Protein AF-A0A0B6ZV95-F1 (afdb_monomer_lite)

InterPro domains:
  IPR013087 Zinc finger C2H2-type [PF12874] (54-71)
  IPR013087 Zinc finger C2H2-type [PS00028] (16-37)
  IPR013087 Zinc finger C2H2-type [PS00028] (54-75)
  IPR013087 Zinc finger C2H2-type [PS50157] (14-42)
  IPR013087 Zinc finger C2H2-type [PS50157] (52-80)
  IPR013087 Zinc finger C2H2-type [SM00355] (14-37)
  IPR013087 Zinc finger C2H2-type [SM00355] (52-75)

Sequence (126 aa):
MFNRLRKKKEDKGFLCPSCMQNFASAEEVQEHYDEYHKDQDGHVTEDQGEGFLCPVCKKSLASPEVLQSHYDAEHNEDAPVTEPTHAWNGEITGGEIKELRKKLELLQSQLRGSEESRTLLSSEVS

Radius of gyration: 30.17 Å; chains: 1; bounding box: 44×58×82 Å

Organism: NCBI:txid1028688

Structure (mmCIF, N/CA/C/O backbone):
data_AF-A0A0B6ZV95-F1
#
_entry.id   AF-A0A0B6ZV95-F1
#
loop_
_atom_site.group_PDB
_atom_site.id
_atom_site.type_symbol
_atom_site.label_atom_id
_atom_site.label_alt_id
_atom_site.label_comp_id
_atom_site.label_asym_id
_atom_site.label_entity_id
_atom_site.label_seq_id
_atom_site.pdbx_PDB_ins_code
_atom_site.Cartn_x
_atom_site.Cartn_y
_atom_site.Cartn_z
_atom_site.occupancy
_atom_site.B_iso_or_equiv
_atom_site.auth_seq_id
_atom_site.auth_comp_id
_atom_site.auth_asym_id
_atom_site.auth_atom_id
_atom_site.pdbx_PDB_model_num
ATOM 1 N N . MET A 1 1 ? -21.345 -43.887 40.872 1.00 37.53 1 MET A N 1
ATOM 2 C CA . MET A 1 1 ? -20.664 -42.604 40.587 1.00 37.53 1 MET A CA 1
ATOM 3 C C . MET A 1 1 ? -21.380 -41.939 39.425 1.00 37.53 1 MET A C 1
ATOM 5 O O . MET A 1 1 ? -21.332 -42.463 38.322 1.00 37.53 1 MET A O 1
ATOM 9 N N . PHE A 1 2 ? -22.113 -40.852 39.670 1.00 42.34 2 PHE A N 1
ATOM 10 C CA . PHE A 1 2 ? -22.772 -40.103 38.601 1.00 42.34 2 PHE A CA 1
ATOM 11 C C . PHE A 1 2 ? -21.745 -39.174 37.953 1.00 42.34 2 PHE A C 1
ATOM 13 O O . PHE A 1 2 ? -21.329 -38.188 38.561 1.00 42.34 2 PHE A O 1
ATOM 20 N N . ASN A 1 3 ? -21.327 -39.506 36.730 1.00 44.50 3 ASN A N 1
ATOM 21 C CA . ASN A 1 3 ? -20.573 -38.605 35.867 1.00 44.50 3 ASN A CA 1
ATOM 22 C C . ASN A 1 3 ? -21.452 -37.390 35.567 1.00 44.50 3 ASN A C 1
ATOM 24 O O . ASN A 1 3 ? -22.327 -37.425 34.702 1.00 44.50 3 ASN A O 1
ATOM 28 N N . ARG A 1 4 ? -21.238 -36.313 36.323 1.00 54.94 4 ARG A N 1
ATOM 29 C CA . ARG A 1 4 ? -21.830 -35.008 36.057 1.00 54.94 4 ARG A CA 1
ATOM 30 C C . ARG A 1 4 ? -21.143 -34.472 34.801 1.00 54.94 4 ARG A C 1
ATOM 32 O O . ARG A 1 4 ? -20.103 -33.825 34.884 1.00 54.94 4 ARG A O 1
ATOM 39 N N . LEU A 1 5 ? -21.706 -34.817 33.640 1.00 56.88 5 LEU A N 1
ATOM 40 C CA . LEU A 1 5 ? -21.400 -34.207 32.350 1.00 56.88 5 LEU A CA 1
ATOM 41 C C . LEU A 1 5 ? -21.392 -32.693 32.553 1.00 56.88 5 LEU A C 1
ATOM 43 O O . LEU A 1 5 ? -22.429 -32.072 32.801 1.00 56.88 5 LEU A O 1
ATOM 47 N N . ARG A 1 6 ? -20.186 -32.124 32.525 1.00 57.38 6 ARG A N 1
ATOM 48 C CA . ARG A 1 6 ? -19.930 -30.691 32.587 1.00 57.38 6 ARG A CA 1
ATOM 49 C C . ARG A 1 6 ? -20.499 -30.130 31.291 1.00 57.38 6 ARG A C 1
ATOM 51 O O . ARG A 1 6 ? -19.845 -30.149 30.254 1.00 57.38 6 ARG A O 1
ATOM 58 N N . LYS A 1 7 ? -21.776 -29.756 31.341 1.00 46.38 7 LYS A N 1
ATOM 59 C CA . LYS A 1 7 ? -22.505 -29.119 30.252 1.00 46.38 7 LYS A CA 1
ATOM 60 C C . LYS A 1 7 ? -21.785 -27.794 30.006 1.00 46.38 7 LYS A C 1
ATOM 62 O O . LYS A 1 7 ? -22.014 -26.833 30.734 1.00 46.38 7 LYS A O 1
ATOM 67 N N . LYS A 1 8 ? -20.826 -27.783 29.073 1.00 45.66 8 LYS A N 1
ATOM 68 C CA . LYS A 1 8 ? -20.290 -26.546 28.510 1.00 45.66 8 LYS A CA 1
ATOM 69 C C . LYS A 1 8 ? -21.501 -25.882 27.874 1.00 45.66 8 LYS A C 1
ATOM 71 O O . LYS A 1 8 ? -21.970 -26.334 26.835 1.00 45.66 8 LYS A O 1
ATOM 76 N N . LYS A 1 9 ? -22.092 -24.913 28.574 1.00 45.91 9 LYS A N 1
ATOM 77 C CA . LYS A 1 9 ? -22.938 -23.945 27.901 1.00 45.91 9 LYS A CA 1
ATOM 78 C C . LYS A 1 9 ? -22.007 -23.294 26.896 1.00 45.91 9 LYS A C 1
ATOM 80 O O . LYS A 1 9 ? -21.035 -22.652 27.284 1.00 45.91 9 LYS A O 1
ATOM 85 N N . GLU A 1 10 ? -22.257 -23.549 25.625 1.00 52.50 10 GLU A N 1
ATOM 86 C CA . GLU A 1 10 ? -21.796 -22.683 24.553 1.00 52.50 10 GLU A CA 1
ATOM 87 C C . GLU A 1 10 ? -22.614 -21.393 24.674 1.00 52.50 10 GLU A C 1
ATOM 89 O O . GLU A 1 10 ? -23.470 -21.085 23.851 1.00 52.50 10 GLU A O 1
ATOM 94 N N . ASP A 1 11 ? -22.413 -20.682 25.787 1.00 52.34 11 ASP A N 1
ATOM 95 C CA . ASP A 1 11 ? -22.700 -19.266 25.841 1.00 52.34 11 ASP A CA 1
ATOM 96 C C . ASP A 1 11 ? -21.744 -18.686 24.812 1.00 52.34 11 ASP A C 1
ATOM 98 O O . ASP A 1 11 ? -20.521 -18.776 24.952 1.00 52.34 11 ASP A O 1
ATOM 102 N N . LYS A 1 12 ? -22.312 -18.194 23.713 1.00 57.12 12 LYS A N 1
ATOM 103 C CA . LYS A 1 12 ? -21.623 -17.309 22.784 1.00 57.12 12 LYS A CA 1
ATOM 104 C C . LYS A 1 12 ? -21.311 -16.048 23.585 1.00 57.12 12 LYS A C 1
ATOM 106 O O . LYS A 1 12 ? -22.049 -15.075 23.513 1.00 57.12 12 LYS A O 1
ATOM 111 N N . GLY A 1 13 ? -20.307 -16.143 24.454 1.00 65.81 13 GLY A N 1
ATOM 112 C CA . GLY A 1 13 ? -19.851 -15.050 25.284 1.00 65.81 13 GLY A CA 1
ATOM 113 C C . GLY A 1 13 ? -19.436 -13.937 24.349 1.00 65.81 13 GLY A C 1
ATOM 114 O O . GLY A 1 13 ? -18.756 -14.178 23.348 1.00 65.81 13 GLY A O 1
ATOM 115 N N . PHE A 1 14 ? -19.894 -12.735 24.646 1.00 80.31 14 PHE A N 1
ATOM 116 C CA . PHE A 1 14 ? -19.418 -11.572 23.934 1.00 80.31 14 PHE A CA 1
ATOM 117 C C . PHE A 1 14 ? -18.010 -11.314 24.468 1.00 80.31 14 PHE A C 1
ATOM 119 O O . PHE A 1 14 ? -17.804 -11.175 25.675 1.00 80.31 14 PHE A O 1
ATOM 126 N N . LEU A 1 15 ? -17.027 -11.395 23.575 1.00 84.69 15 LEU A N 1
ATOM 127 C CA . LEU A 1 15 ? -15.623 -11.211 23.911 1.00 84.69 15 LEU A CA 1
ATOM 128 C C . LEU A 1 15 ? -15.211 -9.796 23.536 1.00 84.69 15 LEU A C 1
ATOM 130 O O . LEU A 1 15 ? -15.506 -9.338 22.431 1.00 84.69 15 LEU A O 1
ATOM 134 N N . CYS A 1 16 ? -14.485 -9.133 24.430 1.00 84.69 16 CYS A N 1
ATOM 135 C CA . CYS A 1 16 ? -13.818 -7.887 24.084 1.00 84.69 16 CYS A CA 1
ATOM 136 C C . CYS A 1 16 ? -12.675 -8.164 23.086 1.00 84.69 16 CYS A C 1
ATOM 138 O O . CYS A 1 16 ? -11.815 -8.997 23.379 1.00 84.69 16 CYS A O 1
ATOM 140 N N . PRO A 1 17 ? -12.606 -7.479 21.931 1.00 83.56 17 PRO A N 1
ATOM 141 C CA . PRO A 1 17 ? -11.553 -7.708 20.941 1.00 83.56 17 PRO A CA 1
ATOM 142 C C . PRO A 1 17 ? -10.160 -7.258 21.411 1.00 83.56 17 PRO A C 1
ATOM 144 O O . PRO A 1 17 ? -9.161 -7.751 20.893 1.00 83.56 17 PRO A O 1
ATOM 147 N N . SER A 1 18 ? -10.079 -6.365 22.399 1.00 82.75 18 SER A N 1
ATOM 148 C CA . SER A 1 18 ? -8.805 -5.823 22.887 1.00 82.75 18 SER A CA 1
ATOM 149 C C . SER A 1 18 ? -8.166 -6.683 23.979 1.00 82.75 18 SER A C 1
ATOM 151 O O . SER A 1 18 ? -6.948 -6.832 24.013 1.00 82.75 18 SER A O 1
ATOM 153 N N . CYS A 1 19 ? -8.968 -7.277 24.868 1.00 89.19 19 CYS A N 1
ATOM 154 C CA . CYS A 1 19 ? -8.466 -8.024 26.030 1.00 89.19 19 CYS A CA 1
ATOM 155 C C . CYS A 1 19 ? -8.998 -9.463 26.137 1.00 89.19 19 CYS A C 1
ATOM 157 O O . CYS A 1 19 ? -8.604 -10.199 27.042 1.00 89.19 19 CYS A O 1
ATOM 159 N N . MET A 1 20 ? -9.885 -9.881 25.225 1.00 84.31 20 MET A N 1
ATOM 160 C CA . MET A 1 20 ? -10.516 -11.210 25.177 1.00 84.31 20 MET A CA 1
ATOM 161 C C . MET A 1 20 ? -11.266 -11.603 26.458 1.00 84.31 20 MET A C 1
ATOM 163 O O . MET A 1 20 ? -11.538 -12.782 26.698 1.00 84.31 20 MET A O 1
ATOM 167 N N . GLN A 1 21 ? -11.635 -10.622 27.285 1.00 82.75 21 GLN A N 1
ATOM 168 C CA . GLN A 1 21 ? -12.465 -10.848 28.458 1.00 82.75 21 GLN A CA 1
ATOM 169 C C . GLN A 1 21 ? -13.888 -11.231 28.028 1.00 82.75 21 GLN A C 1
ATOM 171 O O . GLN A 1 21 ? -14.396 -10.740 27.019 1.00 82.75 21 GLN A O 1
ATOM 176 N N . ASN A 1 22 ? -14.503 -12.150 28.778 1.00 84.81 22 ASN A N 1
ATOM 177 C CA . ASN A 1 22 ? -15.845 -12.654 28.498 1.00 84.81 22 ASN A CA 1
ATOM 178 C C . ASN A 1 22 ? -16.900 -11.871 29.274 1.00 84.81 22 ASN A C 1
ATOM 180 O O . ASN A 1 22 ? -16.723 -11.606 30.463 1.00 84.81 22 ASN A O 1
ATOM 184 N N . PHE A 1 23 ? -17.995 -11.570 28.588 1.00 84.94 23 PHE A N 1
ATOM 185 C CA . PHE A 1 23 ? -19.135 -10.842 29.123 1.00 84.94 23 PHE A CA 1
ATOM 186 C C . PHE A 1 23 ? -20.435 -11.574 28.786 1.00 84.94 23 PHE A C 1
ATOM 188 O O . PHE A 1 23 ? -20.490 -12.390 27.854 1.00 84.94 23 PHE A O 1
ATOM 195 N N . ALA A 1 24 ? -21.480 -11.302 29.568 1.00 82.75 24 ALA A N 1
ATOM 196 C CA . ALA A 1 24 ? -22.769 -11.971 29.434 1.00 82.75 24 ALA A CA 1
ATOM 197 C C . ALA A 1 24 ? -23.618 -11.376 28.299 1.00 82.75 24 ALA A C 1
ATOM 199 O O . ALA A 1 24 ? -24.530 -12.041 27.804 1.00 82.75 24 ALA A O 1
ATOM 200 N N . SER A 1 25 ? -23.311 -10.151 27.859 1.00 85.25 25 SER A N 1
ATOM 201 C CA . SER A 1 25 ? -24.025 -9.459 26.784 1.00 85.25 25 SER A CA 1
ATOM 202 C C . SER A 1 25 ? -23.105 -8.578 25.927 1.00 85.25 25 SER A C 1
ATOM 204 O O . SER A 1 25 ? -21.992 -8.243 26.327 1.00 85.25 25 SER A O 1
ATOM 206 N N . ALA A 1 26 ? -23.575 -8.200 24.732 1.00 83.50 26 ALA A N 1
ATOM 207 C CA . ALA A 1 26 ? -22.872 -7.259 23.856 1.00 83.50 26 ALA A CA 1
ATOM 208 C C . ALA A 1 26 ? -22.788 -5.848 24.458 1.00 83.50 26 ALA A C 1
ATOM 210 O O . ALA A 1 26 ? -21.807 -5.153 24.229 1.00 83.50 26 ALA A O 1
ATOM 211 N N . GLU A 1 27 ? -23.808 -5.441 25.219 1.00 87.69 27 GLU A N 1
ATOM 212 C CA . GLU A 1 27 ? -23.880 -4.132 25.878 1.00 87.69 27 GLU A CA 1
ATOM 213 C C . GLU A 1 27 ? -22.781 -4.001 26.938 1.00 87.69 27 GLU A C 1
ATOM 215 O O . GLU A 1 27 ? -22.033 -3.031 26.926 1.00 87.69 27 GLU A O 1
ATOM 220 N N . GLU A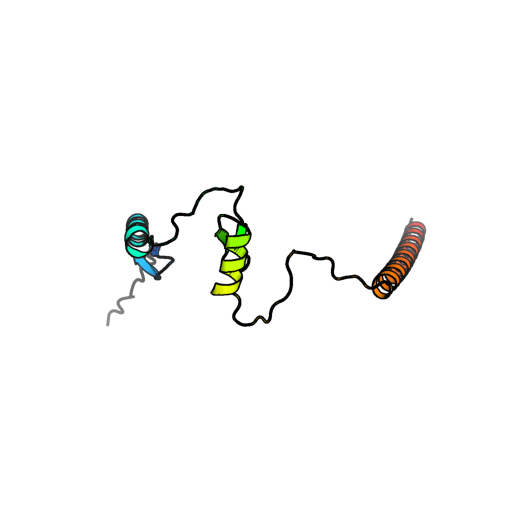 1 28 ? -22.571 -5.048 27.742 1.00 85.88 28 GLU A N 1
ATOM 221 C CA . GLU A 1 28 ? -21.469 -5.111 28.712 1.00 85.88 28 GLU A CA 1
ATOM 222 C C . GLU A 1 28 ? -20.085 -5.070 28.039 1.00 85.88 28 GLU A C 1
ATOM 224 O O . GLU A 1 28 ? -19.167 -4.441 28.563 1.00 85.88 28 GLU A O 1
ATOM 229 N N . VAL A 1 29 ? -19.915 -5.715 26.873 1.00 88.44 29 VAL A N 1
ATOM 230 C CA . VAL A 1 29 ? -18.663 -5.600 26.096 1.00 88.44 29 VAL A CA 1
ATOM 231 C C . VAL A 1 29 ? -18.458 -4.181 25.602 1.00 88.44 29 VAL A C 1
ATOM 233 O O . VAL A 1 29 ? -17.330 -3.697 25.634 1.00 88.44 29 VAL A O 1
ATOM 236 N N . GLN A 1 30 ? -19.521 -3.540 25.120 1.00 87.00 30 GLN A N 1
ATOM 237 C CA . GLN A 1 30 ? -19.460 -2.191 24.582 1.00 87.00 30 GLN A CA 1
ATOM 238 C C . GLN A 1 30 ? -19.088 -1.187 25.674 1.00 87.00 30 GLN A C 1
ATOM 240 O O . GLN A 1 30 ? -18.149 -0.426 25.474 1.00 87.00 30 GLN A O 1
ATOM 245 N N . GLU A 1 31 ? -19.744 -1.237 26.836 1.00 88.94 31 GLU A N 1
ATOM 246 C CA . GLU A 1 31 ? -19.405 -0.399 27.993 1.00 88.94 31 GLU A CA 1
ATOM 247 C C . GLU A 1 31 ? -17.962 -0.634 28.445 1.00 88.94 31 GLU A C 1
ATOM 249 O O . GLU A 1 31 ? -17.195 0.313 28.597 1.00 88.94 31 GLU A O 1
ATOM 254 N N . HIS A 1 32 ? -17.544 -1.897 28.571 1.00 90.00 32 HIS A N 1
ATOM 255 C CA . HIS A 1 32 ? -16.165 -2.225 28.915 1.00 90.00 32 HIS A CA 1
ATOM 256 C C . HIS A 1 32 ? -15.160 -1.692 27.882 1.00 90.00 32 HIS A C 1
ATOM 258 O O . HIS A 1 32 ? -14.122 -1.144 28.251 1.00 90.00 32 HIS A O 1
ATOM 264 N N . TYR A 1 33 ? -15.443 -1.850 26.589 1.00 85.38 33 TYR A N 1
ATOM 265 C CA . TYR A 1 33 ? -14.591 -1.327 25.526 1.00 85.38 33 TYR A CA 1
ATOM 266 C C . TYR A 1 33 ? -14.529 0.202 25.586 1.00 85.38 33 TYR A C 1
ATOM 268 O O . TYR A 1 33 ? -13.449 0.780 25.477 1.00 85.38 33 TYR A O 1
ATOM 276 N N . ASP A 1 34 ? -15.668 0.849 25.830 1.00 85.88 34 ASP A N 1
ATOM 277 C CA . ASP A 1 34 ? -15.782 2.297 25.932 1.00 85.88 34 ASP A CA 1
ATOM 278 C C . ASP A 1 34 ? -15.081 2.881 27.174 1.00 85.88 34 ASP A C 1
ATOM 280 O O . ASP A 1 34 ? -14.581 4.002 27.123 1.00 85.88 34 ASP A O 1
ATOM 284 N N . GLU A 1 35 ? -15.016 2.145 28.282 1.00 85.81 35 GLU A N 1
ATOM 285 C CA . GLU A 1 35 ? -14.364 2.601 29.516 1.00 85.81 35 GLU A CA 1
ATOM 286 C C . GLU A 1 35 ? -12.867 2.277 29.570 1.00 85.81 35 GLU A C 1
ATOM 288 O O . GLU A 1 35 ? -12.085 3.075 30.080 1.00 85.81 35 GLU A O 1
ATOM 293 N N . TYR A 1 36 ? -12.459 1.106 29.070 1.00 83.12 36 TYR A N 1
ATOM 294 C CA . TYR A 1 36 ? -11.100 0.579 29.264 1.00 83.12 36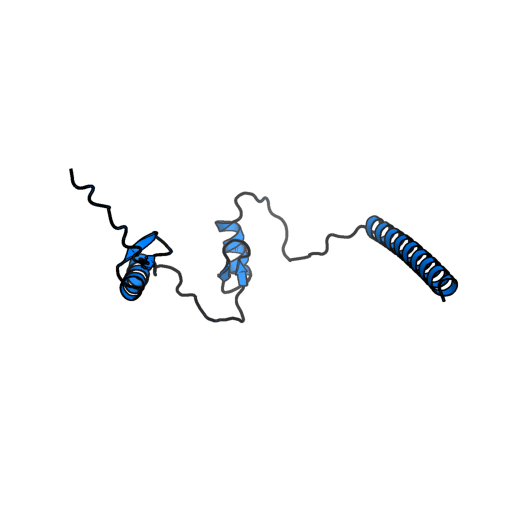 TYR A CA 1
ATOM 295 C C . TYR A 1 36 ? -10.241 0.576 27.996 1.00 83.12 36 TYR A C 1
ATOM 297 O O . TYR A 1 36 ? -9.021 0.420 28.085 1.00 83.12 36 TYR A O 1
ATOM 305 N N . HIS A 1 37 ? -10.852 0.706 26.816 1.00 82.94 37 HIS A N 1
ATOM 306 C CA . HIS A 1 37 ? -10.165 0.600 25.523 1.00 82.94 37 HIS A CA 1
ATOM 307 C C . HIS A 1 37 ? -10.444 1.772 24.570 1.00 82.94 37 HIS A C 1
ATOM 309 O O . HIS A 1 37 ? -9.861 1.822 23.490 1.00 82.94 37 HIS A O 1
ATOM 315 N N . LYS A 1 38 ? -11.288 2.733 24.963 1.00 71.19 38 LYS A N 1
ATOM 316 C CA . LYS A 1 38 ? -11.624 3.934 24.175 1.00 71.19 38 LYS A CA 1
ATOM 317 C C . LYS A 1 38 ? -10.567 5.028 24.228 1.00 71.19 38 LYS A C 1
ATOM 319 O O . LYS A 1 38 ? -10.648 6.006 23.482 1.00 71.19 38 LYS A O 1
ATOM 324 N N . ASP A 1 39 ? -9.569 4.875 25.086 1.00 59.84 39 ASP A N 1
ATOM 325 C CA . ASP A 1 39 ? -8.425 5.768 25.113 1.00 59.84 39 ASP A CA 1
ATOM 326 C C . ASP A 1 39 ? -7.536 5.490 23.893 1.00 59.84 39 ASP A C 1
ATOM 328 O O . ASP A 1 39 ? -6.652 4.639 23.945 1.00 59.84 39 ASP A O 1
ATOM 332 N N . GLN A 1 40 ? -7.789 6.263 22.822 1.00 54.88 40 GLN A N 1
ATOM 333 C CA . GLN A 1 40 ? -6.891 6.641 21.705 1.00 54.88 40 GLN A CA 1
ATOM 334 C C . GLN A 1 40 ? -7.355 6.341 20.267 1.00 54.88 40 GLN A C 1
ATOM 336 O O . GLN A 1 40 ? -6.565 6.520 19.347 1.00 54.88 40 GLN A O 1
ATOM 341 N N . ASP A 1 41 ? -8.633 6.050 20.016 1.00 46.88 41 ASP A N 1
ATOM 342 C CA . ASP A 1 41 ? -9.168 6.024 18.640 1.00 46.88 41 ASP A CA 1
ATOM 343 C C . ASP A 1 41 ? -10.426 6.888 18.493 1.00 46.88 41 ASP A C 1
ATOM 345 O O . ASP A 1 41 ? -11.468 6.494 17.973 1.00 46.88 41 ASP A O 1
ATOM 349 N N . GLY A 1 42 ? -10.297 8.152 18.899 1.00 44.72 42 GLY A N 1
ATOM 350 C CA . GLY A 1 42 ? -11.177 9.240 18.466 1.00 44.72 42 GLY A CA 1
ATOM 351 C C . GLY A 1 42 ? -10.987 9.607 16.988 1.00 44.72 42 GLY A C 1
ATOM 352 O O . GLY A 1 42 ? -10.916 10.788 16.666 1.00 44.72 42 GLY A O 1
ATOM 353 N N . HIS A 1 43 ? -10.852 8.621 16.097 1.00 44.59 43 HIS A N 1
ATOM 354 C CA . HIS A 1 43 ? -10.817 8.847 14.654 1.00 44.59 43 HIS A CA 1
ATOM 355 C C . HIS A 1 43 ? -11.319 7.638 13.849 1.00 44.59 43 HIS A C 1
ATOM 357 O O . HIS A 1 43 ? -10.810 7.343 12.773 1.00 44.59 43 HIS A O 1
ATOM 363 N N . VAL A 1 44 ? -12.414 7.002 14.279 1.00 45.38 44 VAL A N 1
ATOM 364 C CA . VAL A 1 44 ? -13.370 6.476 13.287 1.00 45.38 44 VAL A CA 1
ATOM 365 C C . VAL A 1 44 ? -14.184 7.666 12.782 1.00 45.38 44 VAL A C 1
ATOM 367 O O . VAL A 1 44 ? -15.383 7.787 13.008 1.00 45.38 44 VAL A O 1
ATOM 370 N N . THR A 1 45 ? -13.504 8.612 12.137 1.00 44.56 45 THR A N 1
ATOM 371 C CA . THR A 1 45 ? -14.195 9.402 11.136 1.00 44.56 45 THR A CA 1
ATOM 372 C C . THR A 1 45 ? -14.443 8.434 10.001 1.00 44.56 45 THR A C 1
ATOM 374 O O . THR A 1 45 ? -13.502 7.915 9.398 1.00 44.56 45 THR A O 1
ATOM 377 N N . GLU A 1 46 ? -15.709 8.227 9.682 1.00 46.22 46 GLU A N 1
ATOM 378 C CA . GLU A 1 46 ? -16.166 7.850 8.348 1.00 46.22 46 GLU A CA 1
ATOM 379 C C . GLU A 1 46 ? -15.775 8.937 7.319 1.00 46.22 46 GLU A C 1
ATOM 381 O O . GLU A 1 46 ? -16.577 9.346 6.490 1.00 46.22 46 GLU A O 1
ATOM 386 N N . ASP A 1 47 ? -14.535 9.431 7.368 1.00 46.91 47 ASP A N 1
ATOM 387 C CA . ASP A 1 47 ? -13.933 10.269 6.348 1.00 46.91 47 ASP A CA 1
ATOM 388 C C . ASP A 1 47 ? -13.267 9.330 5.347 1.00 46.91 47 ASP A C 1
ATOM 390 O O . ASP A 1 47 ? -12.057 9.106 5.310 1.00 46.91 47 ASP A O 1
ATOM 394 N N . GLN A 1 48 ? -14.123 8.688 4.560 1.00 45.75 48 GLN A N 1
ATOM 395 C CA . GLN A 1 48 ? -13.727 8.185 3.258 1.00 45.75 48 GLN A CA 1
ATOM 396 C C . GLN A 1 48 ? -13.439 9.409 2.380 1.00 45.75 48 GLN A C 1
ATOM 398 O O . GLN A 1 48 ? -14.302 9.827 1.612 1.00 45.75 48 GLN A O 1
ATOM 403 N N . GLY A 1 49 ? -12.272 10.033 2.533 1.00 48.34 49 GLY A N 1
ATOM 404 C CA . GLY A 1 49 ? -12.038 11.288 1.830 1.00 48.34 49 GLY A CA 1
ATOM 405 C C . GLY A 1 49 ? -10.605 11.775 1.783 1.00 48.34 49 GLY A C 1
ATOM 406 O O . GLY A 1 49 ? -10.002 11.761 0.713 1.00 48.34 49 GLY A O 1
ATOM 407 N N . GLU A 1 50 ? -10.077 12.284 2.894 1.00 56.19 50 GLU A N 1
ATOM 408 C CA . GLU A 1 50 ? -9.076 13.358 2.791 1.00 56.19 50 GLU A CA 1
ATOM 409 C C . GLU A 1 50 ? -7.919 13.231 3.802 1.00 56.19 50 GLU A C 1
ATOM 411 O O . GLU A 1 50 ? -7.275 14.217 4.154 1.00 56.19 50 GLU A O 1
ATOM 416 N N . GLY A 1 51 ? -7.620 12.014 4.271 1.00 63.47 51 GLY A N 1
ATOM 417 C CA . GLY A 1 51 ? -6.510 11.734 5.195 1.00 63.47 51 GLY A CA 1
ATOM 418 C C . GLY A 1 51 ? -5.305 11.036 4.550 1.00 63.47 51 GLY A C 1
ATOM 419 O O . GLY A 1 51 ? -5.447 10.185 3.671 1.00 63.47 51 GLY A O 1
ATOM 420 N N . PHE A 1 52 ? -4.097 11.337 5.036 1.00 80.31 52 PHE A N 1
ATOM 421 C CA . PHE A 1 52 ? -2.871 10.623 4.667 1.00 80.31 52 PHE A CA 1
ATOM 422 C C . PHE A 1 52 ? -2.715 9.389 5.564 1.00 80.31 52 PHE A C 1
ATOM 424 O O . PHE A 1 52 ? -2.415 9.502 6.751 1.00 80.31 52 PHE A O 1
ATOM 431 N N . LEU A 1 53 ? -2.951 8.199 5.006 1.00 85.06 53 LEU A N 1
ATOM 432 C CA . LEU A 1 53 ? -2.950 6.938 5.755 1.00 85.06 53 LEU A CA 1
ATOM 433 C C . LEU A 1 53 ? -1.555 6.315 5.843 1.00 85.06 53 LEU A C 1
ATOM 435 O O . LEU A 1 53 ? -0.873 6.138 4.832 1.00 85.06 53 LEU A O 1
ATOM 439 N N . CYS A 1 54 ? -1.171 5.875 7.042 1.00 84.31 54 CYS A N 1
ATOM 440 C CA . CYS A 1 54 ? 0.046 5.092 7.231 1.00 84.31 54 CYS A CA 1
ATOM 441 C C . CYS A 1 54 ? -0.081 3.690 6.613 1.00 84.31 54 CYS A C 1
ATOM 443 O O . CYS A 1 54 ? -1.012 2.958 6.952 1.00 84.31 54 CYS A O 1
ATOM 445 N N . PRO A 1 55 ? 0.843 3.244 5.739 1.00 82.44 55 PRO A N 1
ATOM 446 C CA . PRO A 1 55 ? 0.743 1.927 5.115 1.00 82.44 55 PRO A CA 1
ATOM 447 C C . PRO A 1 55 ? 0.954 0.773 6.105 1.00 82.44 55 PRO A C 1
ATOM 449 O O . PRO A 1 55 ? 0.399 -0.301 5.857 1.00 82.44 55 PRO A O 1
ATOM 452 N N . VAL A 1 56 ? 1.683 1.001 7.206 1.00 82.50 56 VAL A N 1
ATOM 453 C CA . VAL A 1 56 ? 2.055 -0.021 8.201 1.00 82.50 56 VAL A CA 1
ATOM 454 C C . VAL A 1 56 ? 0.970 -0.189 9.262 1.00 82.50 56 VAL A C 1
ATOM 456 O O . VAL A 1 56 ? 0.425 -1.278 9.408 1.00 82.50 56 VAL A O 1
ATOM 459 N N . CYS A 1 57 ? 0.589 0.890 9.952 1.00 84.75 57 CYS A N 1
ATOM 460 C CA . CYS A 1 57 ? -0.384 0.826 11.050 1.00 84.75 57 CYS A CA 1
ATOM 461 C C . CYS A 1 57 ? -1.790 1.328 10.689 1.00 84.75 57 CYS A C 1
ATOM 463 O O . CYS A 1 57 ? -2.674 1.308 11.537 1.00 84.75 57 CYS A O 1
ATOM 465 N N . LYS A 1 58 ? -2.009 1.798 9.452 1.00 80.19 58 LYS A N 1
ATOM 466 C CA . LYS A 1 58 ? -3.302 2.318 8.957 1.00 80.19 58 LYS A CA 1
ATOM 467 C C . LYS A 1 58 ? -3.859 3.527 9.717 1.00 80.19 58 LYS A C 1
ATOM 469 O O . LYS A 1 58 ? -5.016 3.884 9.520 1.00 80.19 58 LYS A O 1
ATOM 474 N N . LYS A 1 59 ? -3.030 4.211 10.512 1.00 80.62 59 LYS A N 1
ATOM 475 C CA . LYS A 1 59 ? -3.399 5.463 11.179 1.00 80.62 59 LYS A CA 1
ATOM 476 C C . LYS A 1 59 ? -3.639 6.576 10.154 1.00 80.62 59 LYS A C 1
ATOM 478 O O . LYS A 1 59 ? -2.815 6.769 9.259 1.00 80.62 59 LYS A O 1
ATOM 483 N N . SER A 1 60 ? -4.752 7.296 10.299 1.00 81.12 60 SER A N 1
ATOM 484 C CA . SER A 1 60 ? -5.059 8.497 9.513 1.00 81.12 60 SER A CA 1
ATOM 485 C C . SER A 1 60 ? -4.346 9.706 10.098 1.00 81.12 60 SER A C 1
ATOM 487 O O . SER A 1 60 ? -4.404 9.940 11.307 1.00 81.12 60 SER A O 1
ATOM 489 N N . LEU A 1 61 ? -3.642 10.449 9.247 1.00 84.44 61 LEU A N 1
ATOM 490 C CA . LEU A 1 61 ? -2.881 11.630 9.627 1.00 84.44 61 LEU A CA 1
ATOM 491 C C . LEU A 1 61 ? -3.300 12.832 8.782 1.00 84.44 61 LEU A C 1
ATOM 493 O O . LEU A 1 61 ? -3.700 12.706 7.625 1.00 84.44 61 LEU A O 1
ATOM 497 N N . ALA A 1 62 ? -3.209 14.012 9.396 1.00 81.19 62 ALA A N 1
ATOM 498 C CA . ALA A 1 62 ? -3.789 15.247 8.872 1.00 81.19 62 ALA A CA 1
ATOM 499 C C . ALA A 1 62 ? -3.031 15.850 7.675 1.00 81.19 62 ALA A C 1
ATOM 501 O O . ALA A 1 62 ? -3.571 16.707 6.982 1.00 81.19 62 ALA A O 1
ATOM 502 N N . SER A 1 63 ? -1.777 15.452 7.437 1.00 82.56 63 SER A N 1
ATOM 503 C CA . SER A 1 63 ? -0.975 15.940 6.308 1.00 82.56 63 SER A CA 1
ATOM 504 C C . SER A 1 63 ? 0.138 14.945 5.941 1.00 82.56 63 SER A C 1
ATOM 506 O O . SER A 1 63 ? 0.474 14.072 6.756 1.00 82.56 63 SER A O 1
ATOM 508 N N . PRO A 1 64 ? 0.739 15.066 4.742 1.00 80.75 64 PRO A N 1
ATOM 509 C CA . PRO A 1 64 ? 1.817 14.181 4.319 1.00 80.75 64 PRO A CA 1
ATOM 510 C C . PRO A 1 64 ? 3.083 14.361 5.170 1.00 80.75 64 PRO A C 1
ATOM 512 O O . PRO A 1 64 ? 3.779 13.383 5.424 1.00 80.75 64 PRO A O 1
ATOM 515 N N . GLU A 1 65 ? 3.374 15.568 5.667 1.00 85.06 65 GLU A N 1
ATOM 516 C CA . GLU A 1 65 ? 4.519 15.823 6.553 1.00 85.06 65 GLU A CA 1
ATOM 517 C C . GLU A 1 65 ? 4.359 15.118 7.910 1.00 85.06 65 GLU A C 1
ATOM 519 O O . GLU A 1 65 ? 5.311 14.555 8.460 1.00 85.06 65 GLU A O 1
ATOM 524 N N . VAL A 1 66 ? 3.132 15.101 8.441 1.00 83.81 66 VAL A N 1
ATOM 525 C CA . VAL A 1 66 ? 2.814 14.382 9.683 1.00 83.81 66 VAL A CA 1
ATOM 526 C C . VAL A 1 66 ? 2.886 12.872 9.453 1.00 83.81 66 VAL A C 1
ATOM 528 O O . VAL A 1 66 ? 3.398 12.147 10.302 1.00 83.81 66 VAL A O 1
ATOM 531 N N . LEU A 1 67 ? 2.447 12.397 8.285 1.00 87.81 67 LEU A N 1
ATOM 532 C CA . LEU A 1 67 ? 2.598 10.998 7.892 1.00 87.81 67 LEU A CA 1
ATOM 533 C C . LEU A 1 67 ? 4.058 10.564 7.802 1.00 87.81 67 LEU A C 1
ATOM 535 O O . LEU A 1 67 ? 4.410 9.515 8.340 1.00 87.81 67 LEU A O 1
ATOM 539 N N . GLN A 1 68 ? 4.898 11.371 7.164 1.00 86.00 68 GLN A N 1
ATOM 540 C CA . GLN A 1 68 ? 6.315 11.066 7.026 1.00 86.00 68 GLN A CA 1
ATOM 541 C C . GLN A 1 68 ? 7.000 10.997 8.395 1.00 86.00 68 GLN A C 1
ATOM 543 O O . GLN A 1 68 ? 7.663 10.012 8.700 1.00 86.00 68 GLN A O 1
ATOM 548 N N . SER A 1 69 ? 6.769 11.990 9.260 1.00 85.94 69 SER A N 1
ATOM 549 C CA . SER A 1 69 ? 7.357 11.990 10.607 1.00 85.94 69 SER A CA 1
ATOM 550 C C . SER A 1 69 ? 6.859 10.830 11.476 1.00 85.94 69 SER A C 1
ATOM 552 O O . SER A 1 69 ? 7.649 10.231 12.199 1.00 85.94 69 SER A O 1
ATOM 554 N N . HIS A 1 70 ? 5.580 10.459 11.371 1.00 88.00 70 HIS A N 1
ATOM 555 C CA . HIS A 1 70 ? 5.049 9.257 12.011 1.00 88.00 70 HIS A CA 1
ATOM 556 C C . HIS A 1 70 ? 5.725 7.980 11.498 1.00 88.00 70 HIS A C 1
ATOM 558 O O . HIS A 1 70 ? 6.065 7.111 12.295 1.00 88.00 70 HIS A O 1
ATOM 564 N N . TYR A 1 71 ? 5.917 7.857 10.183 1.00 85.94 71 TYR A N 1
ATOM 565 C CA . TYR A 1 71 ? 6.571 6.698 9.584 1.00 85.94 71 TYR A CA 1
ATOM 566 C C . TYR A 1 71 ? 8.018 6.557 10.061 1.00 85.94 71 TYR A C 1
ATOM 568 O O . TYR A 1 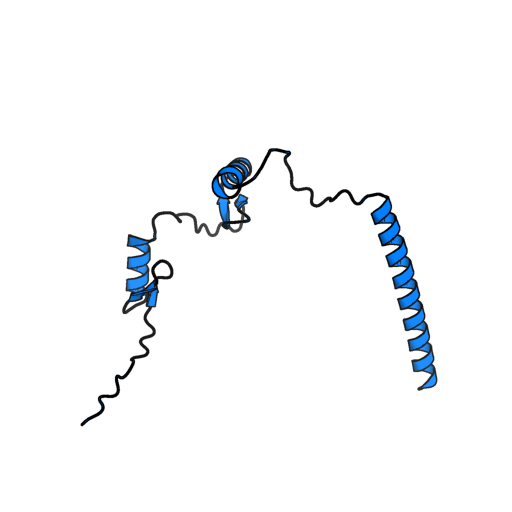71 ? 8.425 5.473 10.469 1.00 85.94 71 TYR A O 1
ATOM 576 N N . ASP A 1 72 ? 8.756 7.665 10.082 1.00 85.44 72 ASP A N 1
ATOM 577 C CA . ASP A 1 72 ? 10.154 7.691 10.507 1.00 85.44 72 ASP A CA 1
ATOM 578 C C . ASP A 1 72 ? 10.341 7.465 12.013 1.00 85.44 72 ASP A C 1
ATOM 580 O O . ASP A 1 72 ? 11.350 6.906 12.428 1.00 85.44 72 ASP A O 1
ATOM 584 N N . ALA A 1 73 ? 9.386 7.876 12.845 1.00 84.50 73 ALA A N 1
ATOM 585 C CA . ALA A 1 73 ? 9.475 7.672 14.289 1.00 84.50 73 ALA A CA 1
ATOM 586 C C . ALA A 1 73 ? 9.038 6.264 14.723 1.00 84.50 73 ALA A C 1
ATOM 588 O O . ALA A 1 73 ? 9.650 5.679 15.611 1.00 84.50 73 ALA A O 1
ATOM 589 N N . GLU A 1 74 ? 7.972 5.737 14.116 1.00 83.62 74 GLU A N 1
ATOM 590 C CA . GLU A 1 74 ? 7.272 4.551 14.626 1.00 83.62 74 GLU A CA 1
ATOM 591 C C . GLU A 1 74 ? 7.543 3.281 13.811 1.00 83.62 74 GLU A C 1
ATOM 593 O O . GLU A 1 74 ? 7.351 2.182 14.323 1.00 83.62 74 GLU A O 1
ATOM 598 N N . HIS A 1 75 ? 7.960 3.410 12.546 1.00 84.44 75 HIS A N 1
ATOM 599 C CA . HIS A 1 75 ? 8.087 2.277 11.612 1.00 84.44 75 HIS A CA 1
ATOM 600 C C . HIS A 1 75 ? 9.457 2.186 10.943 1.00 84.44 75 HIS A C 1
ATOM 602 O O . HIS A 1 75 ? 9.676 1.315 10.101 1.00 84.44 75 HIS A O 1
ATOM 608 N N . ASN A 1 76 ? 10.375 3.082 11.296 1.00 73.38 76 ASN A N 1
ATOM 609 C CA . ASN A 1 76 ? 11.702 3.152 10.712 1.00 73.38 76 ASN A CA 1
ATOM 610 C C . ASN A 1 76 ? 12.751 2.739 11.749 1.00 73.38 76 ASN A C 1
ATOM 612 O O . ASN A 1 76 ? 13.463 3.560 12.321 1.00 73.38 76 ASN A O 1
ATOM 616 N N . GLU A 1 77 ? 12.817 1.434 12.018 1.00 62.31 77 GLU A N 1
ATOM 617 C CA . GLU A 1 77 ? 13.829 0.857 12.913 1.00 62.31 77 GLU A CA 1
ATOM 618 C C . GLU A 1 77 ? 15.216 0.754 12.240 1.00 62.31 77 GLU A C 1
ATOM 620 O O . GLU A 1 77 ? 16.204 0.492 12.918 1.00 62.31 77 GLU A O 1
ATOM 625 N N . ASP A 1 78 ? 15.319 1.055 10.937 1.00 62.84 78 ASP A N 1
ATOM 626 C CA 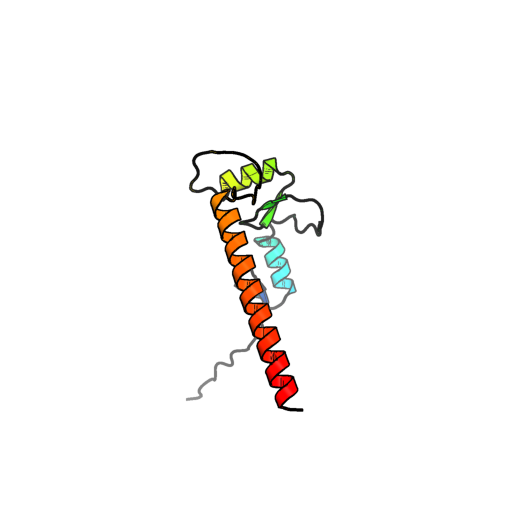. ASP A 1 78 ? 16.566 1.083 10.168 1.00 62.84 78 ASP A CA 1
ATOM 627 C C . ASP A 1 78 ? 16.443 1.999 8.929 1.00 62.84 78 ASP A C 1
ATOM 629 O O . ASP A 1 78 ? 16.072 1.539 7.847 1.00 62.84 78 ASP A O 1
ATOM 633 N N . ALA A 1 79 ? 16.835 3.277 9.013 1.00 51.12 79 ALA A N 1
ATOM 634 C CA . ALA A 1 79 ? 17.192 4.015 7.795 1.00 51.12 79 ALA A CA 1
ATOM 635 C C . ALA A 1 79 ? 18.312 5.046 7.990 1.00 51.12 79 ALA A C 1
ATOM 637 O O . ALA A 1 79 ? 18.160 6.017 8.736 1.00 51.12 79 ALA A O 1
ATOM 638 N N . PRO A 1 80 ? 19.406 4.937 7.214 1.00 45.66 80 PRO A N 1
ATOM 639 C CA . PRO A 1 80 ? 20.081 6.106 6.685 1.00 45.66 80 PRO A CA 1
ATOM 640 C C . PRO A 1 80 ? 19.230 6.751 5.572 1.00 45.66 80 PRO A C 1
ATOM 642 O O . PRO A 1 80 ? 18.685 6.085 4.697 1.00 45.66 80 PRO A O 1
ATOM 645 N N . VAL A 1 81 ? 19.156 8.078 5.644 1.00 56.31 81 VAL A N 1
ATOM 646 C CA . VAL A 1 81 ? 18.522 9.063 4.751 1.00 56.31 81 VAL A CA 1
ATOM 647 C C . VAL A 1 81 ? 18.660 8.737 3.252 1.00 56.31 81 VAL A C 1
ATOM 649 O O . VAL A 1 81 ? 19.769 8.452 2.806 1.00 56.31 81 VAL A O 1
ATOM 652 N N . THR A 1 82 ? 17.588 8.882 2.456 1.00 48.91 82 THR A N 1
ATOM 653 C CA . THR A 1 82 ? 17.576 9.676 1.198 1.00 48.91 82 THR A CA 1
ATOM 654 C C . THR A 1 82 ? 16.203 9.718 0.502 1.00 48.91 82 THR A C 1
ATOM 656 O O . THR A 1 82 ? 15.656 8.700 0.101 1.00 48.91 82 THR A O 1
ATOM 659 N N . GLU A 1 83 ? 15.762 10.959 0.279 1.00 40.19 83 GLU A N 1
ATOM 660 C CA . GLU A 1 83 ? 14.891 11.474 -0.787 1.00 40.19 83 GLU A CA 1
ATOM 661 C C . GLU A 1 83 ? 13.358 11.260 -0.774 1.00 40.19 83 GLU A C 1
ATOM 663 O O . GLU A 1 83 ? 12.853 10.166 -0.520 1.00 40.19 83 GLU A O 1
ATOM 668 N N . PRO A 1 84 ? 12.594 12.329 -1.107 1.00 57.06 84 PRO A N 1
ATOM 669 C CA . PRO A 1 84 ? 11.145 12.312 -1.141 1.00 57.06 84 PRO A CA 1
ATOM 670 C C . PRO A 1 84 ? 10.590 11.853 -2.496 1.00 57.06 84 PRO A C 1
ATOM 672 O O . PRO A 1 84 ? 11.143 12.095 -3.567 1.00 57.06 84 PRO A O 1
ATOM 675 N N . THR A 1 85 ? 9.360 11.358 -2.403 1.00 45.06 85 THR A N 1
ATOM 676 C CA . THR A 1 85 ? 8.370 11.102 -3.454 1.00 45.06 85 THR A CA 1
ATOM 677 C C . THR A 1 85 ? 8.367 9.715 -4.087 1.00 45.06 85 THR A C 1
ATOM 679 O O . THR A 1 85 ? 9.302 9.208 -4.696 1.00 45.06 85 THR A O 1
ATOM 682 N N . HIS A 1 86 ? 7.188 9.133 -3.933 1.00 57.75 86 HIS A N 1
ATOM 683 C CA . HIS A 1 86 ? 6.665 7.909 -4.490 1.00 57.75 86 HIS A CA 1
ATOM 684 C C . HIS A 1 86 ? 6.825 7.853 -6.024 1.00 57.75 86 HIS A C 1
ATOM 686 O O . HIS A 1 86 ? 5.897 8.158 -6.772 1.00 57.75 86 HIS A O 1
ATOM 692 N N . ALA A 1 87 ? 7.990 7.423 -6.504 1.00 41.97 87 ALA A N 1
ATOM 693 C CA . ALA A 1 87 ? 8.174 6.965 -7.870 1.00 41.97 87 ALA A CA 1
ATOM 694 C C . ALA A 1 87 ? 8.225 5.432 -7.872 1.00 41.97 87 ALA A C 1
ATOM 696 O O . ALA A 1 87 ? 9.289 4.834 -7.754 1.00 41.97 87 ALA A O 1
ATOM 697 N N . TRP A 1 88 ? 7.092 4.775 -8.140 1.00 49.94 88 TRP A N 1
ATOM 698 C CA . TRP A 1 88 ? 7.098 3.444 -8.775 1.00 49.94 88 TRP A CA 1
ATOM 699 C C . TRP A 1 88 ? 7.548 3.549 -10.246 1.00 49.94 88 TRP A C 1
ATOM 701 O O . TRP A 1 88 ? 7.000 2.920 -11.143 1.00 49.94 88 TRP A O 1
ATOM 711 N N . ASN A 1 89 ? 8.576 4.355 -10.488 1.00 57.91 89 ASN A N 1
ATOM 712 C CA . ASN A 1 89 ? 9.353 4.358 -11.704 1.00 57.91 89 ASN A CA 1
ATOM 713 C C . ASN A 1 89 ? 10.708 3.803 -11.284 1.00 57.91 89 ASN A C 1
ATOM 715 O O . ASN A 1 89 ? 11.677 4.548 -11.171 1.00 57.91 89 ASN A O 1
ATOM 719 N N . GLY A 1 90 ? 10.770 2.495 -11.010 1.00 55.94 90 GLY A N 1
ATOM 720 C CA . GLY A 1 90 ? 12.052 1.817 -11.159 1.00 55.94 90 GLY A CA 1
ATOM 721 C C . GLY A 1 90 ? 12.539 2.201 -12.548 1.00 55.94 90 GLY A C 1
ATOM 722 O O . GLY A 1 90 ? 11.793 2.005 -13.509 1.00 55.94 90 GLY A O 1
ATOM 723 N N . GLU A 1 91 ? 13.672 2.896 -12.631 1.00 57.31 91 GLU A N 1
ATOM 724 C CA . GLU A 1 91 ? 14.233 3.362 -13.891 1.00 57.31 91 GLU A CA 1
ATOM 725 C C . GLU A 1 91 ? 14.478 2.114 -14.735 1.00 57.31 91 GLU A C 1
ATOM 727 O O . GLU A 1 91 ? 15.495 1.446 -14.575 1.00 57.31 91 GLU A O 1
ATOM 732 N N . ILE A 1 92 ? 13.489 1.732 -15.555 1.00 65.00 92 ILE A N 1
ATOM 733 C CA . ILE A 1 92 ? 13.617 0.574 -16.425 1.00 65.00 92 ILE A CA 1
ATOM 734 C C . ILE A 1 92 ? 14.761 0.954 -17.338 1.00 65.00 92 ILE A C 1
ATOM 736 O O . ILE A 1 92 ? 14.646 1.866 -18.166 1.00 65.00 92 ILE A O 1
ATOM 740 N N . THR A 1 93 ? 15.888 0.286 -17.147 1.00 74.19 93 THR A N 1
ATOM 741 C CA . THR A 1 93 ? 17.083 0.590 -17.903 1.00 74.19 93 THR A CA 1
ATOM 742 C C . THR A 1 93 ? 16.746 0.418 -19.380 1.00 74.19 93 THR A C 1
ATOM 744 O O . THR A 1 93 ? 15.946 -0.437 -19.780 1.00 74.19 93 THR A O 1
ATOM 747 N N . GLY A 1 94 ? 17.373 1.209 -20.251 1.00 75.25 94 GLY A N 1
ATOM 748 C CA . GLY A 1 94 ? 17.159 1.060 -21.695 1.00 75.25 94 GLY A CA 1
ATOM 749 C C . GLY A 1 94 ? 17.436 -0.367 -22.206 1.00 75.25 94 GLY A C 1
ATOM 750 O O . GLY A 1 94 ? 16.961 -0.732 -23.283 1.00 75.25 94 GLY A O 1
ATOM 751 N N . GLY A 1 95 ? 18.186 -1.176 -21.444 1.00 80.94 95 GLY A N 1
ATOM 752 C CA . GLY A 1 95 ? 18.381 -2.609 -21.664 1.00 80.94 95 GLY A CA 1
ATOM 753 C C . GLY A 1 95 ? 17.131 -3.440 -21.364 1.00 80.94 95 GLY A C 1
ATOM 754 O O . GLY A 1 95 ? 16.661 -4.153 -22.250 1.00 80.94 95 GLY A O 1
ATOM 755 N N . GLU A 1 96 ? 16.549 -3.294 -20.175 1.00 85.56 96 GLU A N 1
ATOM 756 C CA . GLU A 1 96 ? 15.331 -4.009 -19.766 1.00 85.56 96 GLU A CA 1
ATOM 757 C C . GLU A 1 96 ? 14.144 -3.690 -20.687 1.00 85.56 96 GLU A C 1
ATOM 759 O O . GLU A 1 96 ? 13.416 -4.595 -21.096 1.00 85.56 96 GLU A O 1
ATOM 764 N N . ILE A 1 97 ? 13.996 -2.434 -21.139 1.00 88.44 97 ILE A N 1
ATOM 765 C CA . ILE A 1 97 ? 12.961 -2.064 -22.126 1.00 88.44 97 ILE A CA 1
ATOM 766 C C . ILE A 1 97 ? 13.151 -2.840 -23.439 1.00 88.44 97 ILE A C 1
ATOM 768 O O . ILE A 1 97 ? 12.182 -3.315 -24.038 1.00 88.44 97 ILE A O 1
ATOM 772 N N . LYS A 1 98 ? 14.394 -2.972 -23.919 1.00 90.44 98 LYS A N 1
ATOM 773 C CA . LYS A 1 98 ? 14.696 -3.712 -25.156 1.00 90.44 98 LYS A CA 1
ATOM 774 C C . LYS A 1 98 ? 14.421 -5.203 -24.996 1.00 90.44 98 LYS A C 1
ATOM 776 O O . LYS A 1 98 ? 13.926 -5.826 -25.932 1.00 90.44 98 LYS A O 1
ATOM 781 N N . GLU A 1 99 ? 14.735 -5.771 -23.840 1.00 95.00 99 GLU A N 1
ATOM 782 C CA . GLU A 1 99 ? 14.484 -7.180 -23.555 1.00 95.00 99 GLU A CA 1
ATOM 783 C C . GLU A 1 99 ? 12.986 -7.485 -23.469 1.00 95.00 99 GLU A C 1
ATOM 785 O O . GLU A 1 99 ? 12.507 -8.420 -24.114 1.00 95.00 99 GLU A O 1
ATOM 790 N N . LEU A 1 100 ? 12.221 -6.634 -22.780 1.00 93.81 100 LEU A N 1
ATOM 791 C CA . LEU A 1 100 ? 10.765 -6.743 -22.711 1.00 93.81 100 LEU A CA 1
ATOM 792 C C . LEU A 1 100 ? 10.115 -6.648 -24.099 1.00 93.81 100 LEU A C 1
ATOM 794 O O . LEU A 1 100 ? 9.222 -7.437 -24.406 1.00 93.81 100 LEU A O 1
ATOM 798 N N . ARG A 1 101 ? 10.597 -5.754 -24.974 1.00 95.31 101 ARG A N 1
ATOM 799 C CA . ARG A 1 101 ? 10.123 -5.660 -26.370 1.00 95.31 101 ARG A CA 1
ATOM 800 C C . ARG A 1 101 ? 10.376 -6.944 -27.156 1.00 95.31 101 ARG A C 1
ATOM 802 O O . ARG A 1 101 ? 9.453 -7.460 -27.776 1.00 95.31 101 ARG A O 1
ATOM 809 N N . LYS A 1 102 ? 11.586 -7.505 -27.071 1.00 96.75 102 LYS A N 1
ATOM 810 C CA . LYS A 1 102 ? 11.910 -8.789 -27.720 1.00 96.75 102 LYS A CA 1
ATOM 811 C C . LYS A 1 102 ? 11.027 -9.925 -27.205 1.00 96.75 102 LYS A C 1
ATOM 813 O O . LYS A 1 102 ? 10.559 -10.752 -27.984 1.00 96.75 102 LYS A O 1
ATOM 818 N N . LYS A 1 103 ? 10.782 -9.966 -25.892 1.00 97.31 103 LYS A N 1
ATOM 819 C CA . LYS A 1 103 ? 9.911 -10.972 -25.272 1.00 97.31 103 LYS A CA 1
ATOM 820 C C . LYS A 1 103 ? 8.473 -10.862 -25.783 1.00 97.31 103 LYS A C 1
ATOM 822 O O . LYS A 1 103 ? 7.855 -11.886 -26.061 1.00 97.31 103 LYS A O 1
ATOM 827 N N . LEU A 1 104 ? 7.960 -9.642 -25.951 1.00 96.94 104 LEU A N 1
ATOM 828 C CA . LEU A 1 104 ? 6.635 -9.399 -26.526 1.00 96.94 104 LEU A CA 1
ATOM 829 C C . LEU A 1 104 ? 6.538 -9.877 -27.982 1.00 96.94 104 LEU A C 1
ATOM 831 O O . LEU A 1 104 ? 5.591 -10.585 -28.315 1.00 96.94 104 LEU A O 1
ATOM 835 N N . GLU A 1 105 ? 7.522 -9.562 -28.827 1.00 97.00 105 GLU A N 1
ATOM 836 C CA . GLU A 1 105 ? 7.553 -10.005 -30.233 1.00 97.00 105 GLU A CA 1
ATOM 837 C C . GLU A 1 105 ? 7.575 -11.537 -30.365 1.00 97.00 105 GLU A C 1
ATOM 839 O O . GLU A 1 105 ? 6.882 -12.119 -31.211 1.00 97.00 105 GLU A O 1
ATOM 844 N N . LEU A 1 106 ? 8.342 -12.211 -29.500 1.00 97.25 106 LEU A N 1
ATOM 845 C CA . LEU A 1 106 ? 8.401 -13.671 -29.467 1.00 97.25 106 LEU A CA 1
ATOM 846 C C . LEU A 1 106 ? 7.043 -14.278 -29.091 1.00 97.25 106 LEU A C 1
ATOM 848 O O . LEU A 1 106 ? 6.568 -15.186 -29.773 1.00 97.25 106 LEU A O 1
ATOM 852 N N . LEU A 1 107 ? 6.402 -13.757 -28.041 1.00 97.00 107 LEU A N 1
ATOM 853 C CA . LEU A 1 107 ? 5.091 -14.232 -27.592 1.00 97.00 107 LEU A CA 1
ATOM 854 C C . LEU A 1 107 ? 4.006 -14.007 -28.652 1.00 97.00 107 LEU A C 1
ATOM 856 O O . LEU A 1 107 ? 3.188 -14.893 -28.887 1.00 97.00 107 LEU A O 1
ATOM 860 N N . GLN A 1 108 ? 4.023 -12.865 -29.343 1.00 96.75 108 GLN A N 1
ATOM 861 C CA . GLN A 1 108 ? 3.097 -12.587 -30.446 1.00 96.75 108 GLN A CA 1
ATOM 862 C C . GLN A 1 108 ? 3.270 -13.573 -31.605 1.00 96.75 108 GLN A C 1
ATOM 864 O O . GLN A 1 108 ? 2.286 -14.044 -32.172 1.00 96.75 108 GLN A O 1
ATOM 869 N N . SER A 1 109 ? 4.514 -13.924 -31.940 1.00 95.19 109 SER A N 1
ATOM 870 C CA . SER A 1 109 ? 4.801 -14.903 -32.995 1.00 95.19 109 SER A CA 1
ATOM 871 C C . SER A 1 109 ? 4.319 -16.306 -32.618 1.00 95.19 109 SER A C 1
ATOM 873 O O . SER A 1 109 ? 3.747 -17.004 -33.453 1.00 95.19 109 SER A O 1
ATOM 875 N N . GLN A 1 110 ? 4.503 -16.702 -31.355 1.00 96.00 110 GLN A N 1
ATOM 876 C CA . GLN A 1 110 ? 3.997 -17.973 -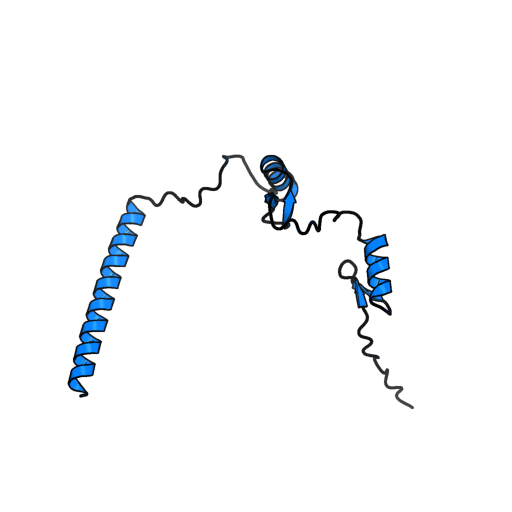30.831 1.00 96.00 110 GLN A CA 1
ATOM 877 C C . GLN A 1 110 ? 2.468 -18.027 -30.837 1.00 96.00 110 GLN A C 1
ATOM 879 O O . GLN A 1 110 ? 1.897 -19.035 -31.252 1.00 96.00 110 GLN A O 1
ATOM 884 N N . LEU A 1 111 ? 1.805 -16.947 -30.411 1.00 95.25 111 LEU A N 1
ATOM 885 C CA . LEU A 1 111 ? 0.348 -16.870 -30.416 1.00 95.25 111 LEU A CA 1
ATOM 886 C C . LEU A 1 111 ? -0.198 -16.975 -31.841 1.00 95.25 111 LEU A C 1
ATOM 888 O O . LEU A 1 111 ? -1.066 -17.806 -32.084 1.00 95.25 111 LEU A O 1
ATOM 892 N N . ARG A 1 112 ? 0.379 -16.229 -32.794 1.00 92.81 112 ARG A N 1
ATOM 893 C CA . ARG A 1 112 ? -0.022 -16.291 -34.206 1.00 92.81 112 ARG A CA 1
ATOM 894 C C . ARG A 1 112 ? 0.130 -17.700 -34.783 1.00 92.81 112 ARG A C 1
ATOM 896 O O . ARG A 1 112 ? -0.805 -18.210 -35.386 1.00 92.81 112 ARG A O 1
ATOM 903 N N . GLY A 1 113 ? 1.267 -18.359 -34.551 1.00 88.88 113 GLY A N 1
ATOM 904 C CA . GLY A 1 113 ? 1.478 -19.732 -35.022 1.00 88.88 113 GLY A CA 1
ATOM 905 C C . GLY A 1 113 ? 0.522 -20.745 -34.378 1.00 88.88 113 GLY A C 1
ATOM 906 O O . GLY A 1 113 ? 0.067 -21.680 -35.036 1.00 88.88 113 GLY A O 1
ATOM 907 N N . SER A 1 114 ? 0.175 -20.546 -33.103 1.00 87.38 114 SER A N 1
ATOM 908 C CA . SER A 1 114 ? -0.826 -21.358 -32.399 1.00 87.38 114 SER A CA 1
ATOM 909 C C . SER A 1 114 ? -2.231 -21.144 -32.968 1.00 87.38 114 SER A C 1
ATOM 911 O O . SER A 1 114 ? -2.965 -22.106 -33.188 1.00 87.38 114 SER A O 1
ATOM 913 N N . GLU A 1 115 ? -2.596 -19.897 -33.272 1.00 90.69 115 GLU A N 1
ATOM 914 C CA . GLU A 1 115 ? -3.868 -19.552 -33.908 1.00 90.69 115 GLU A CA 1
ATOM 915 C C . GLU A 1 115 ? -3.973 -20.135 -35.319 1.00 90.69 115 GLU A C 1
ATOM 917 O O . GLU A 1 115 ? -4.986 -20.757 -35.623 1.00 90.69 115 GLU A O 1
ATOM 922 N N . GLU A 1 116 ? -2.926 -20.013 -36.138 1.00 88.19 116 GLU A N 1
ATOM 923 C CA . GLU A 1 116 ? -2.840 -20.611 -37.478 1.00 88.19 116 GLU A CA 1
ATOM 924 C C . GLU A 1 116 ? -2.937 -22.144 -37.419 1.00 88.19 116 GLU A C 1
ATOM 926 O O . GLU A 1 116 ? -3.688 -22.760 -38.170 1.00 88.19 116 GLU A O 1
ATOM 931 N N . SER A 1 117 ? -2.242 -22.780 -36.474 1.00 83.19 117 SER A N 1
ATOM 932 C CA . SER A 1 117 ? -2.340 -24.233 -36.278 1.00 83.19 117 SER A CA 1
ATOM 933 C C . SER A 1 117 ? -3.752 -24.642 -35.846 1.00 83.19 117 SER A C 1
ATOM 935 O O . SER A 1 117 ? -4.299 -25.629 -36.331 1.00 83.19 117 SER A O 1
ATOM 937 N N . ARG A 1 118 ? -4.382 -23.865 -34.957 1.00 86.12 118 ARG A N 1
ATOM 938 C CA . ARG A 1 118 ? -5.745 -24.119 -34.477 1.00 86.12 118 ARG A CA 1
ATOM 939 C C . ARG A 1 118 ? -6.786 -23.950 -35.582 1.00 86.12 118 ARG A C 1
ATOM 941 O O . ARG A 1 118 ? -7.739 -24.728 -35.620 1.00 86.12 118 ARG A O 1
ATOM 948 N N . THR A 1 119 ? -6.641 -22.958 -36.459 1.00 83.38 119 THR A N 1
ATOM 949 C CA . THR A 1 119 ? -7.567 -22.749 -37.583 1.00 83.38 119 THR A CA 1
ATOM 950 C C . THR A 1 119 ? -7.433 -23.850 -38.627 1.00 83.38 119 THR A C 1
ATOM 952 O O . THR A 1 119 ? -8.460 -24.361 -39.068 1.00 83.38 119 THR A O 1
ATOM 955 N N . LEU A 1 120 ? -6.207 -24.282 -38.947 1.00 78.12 120 LEU A N 1
ATOM 956 C CA . LEU A 1 120 ? -5.963 -25.408 -39.855 1.00 78.12 120 LEU A CA 1
ATOM 957 C C . LEU A 1 120 ? -6.596 -26.701 -39.325 1.00 78.12 120 LEU A C 1
ATOM 959 O O . LEU A 1 120 ? -7.425 -27.296 -40.012 1.00 78.12 120 LEU A O 1
ATOM 963 N N . LEU A 1 121 ? -6.327 -27.058 -38.064 1.00 76.81 121 LEU A N 1
ATOM 964 C CA . LEU A 1 121 ? -6.936 -28.234 -37.429 1.00 76.81 121 LEU A CA 1
ATOM 965 C C . LEU A 1 121 ? -8.471 -28.145 -37.373 1.00 76.81 121 LEU A C 1
ATOM 967 O O . LEU A 1 121 ? -9.156 -29.147 -37.544 1.00 76.81 121 LEU A O 1
ATOM 971 N N . SER A 1 122 ? -9.035 -26.951 -37.165 1.00 73.94 122 SER A N 1
ATOM 972 C CA . SER A 1 122 ? -10.496 -26.765 -37.156 1.00 73.94 122 SER A CA 1
ATOM 973 C C . SER A 1 122 ? -11.118 -26.943 -38.547 1.00 73.94 122 SER A C 1
ATOM 975 O O . SER A 1 122 ? -12.252 -27.408 -38.648 1.00 73.94 122 SER A O 1
ATOM 977 N N . SER A 1 123 ? -10.388 -26.591 -39.612 1.00 72.25 123 SER A N 1
ATOM 978 C CA . SER A 1 123 ? -10.837 -26.779 -40.997 1.00 72.25 123 SER A CA 1
ATOM 979 C C . SER A 1 123 ? -10.701 -28.218 -41.503 1.00 72.25 123 SER A C 1
ATOM 981 O O . SER A 1 123 ? -11.455 -28.608 -42.382 1.00 72.25 123 SER A O 1
ATOM 983 N N . GLU A 1 124 ? -9.789 -29.015 -40.939 1.00 66.94 124 GLU A N 1
ATOM 984 C CA . GLU A 1 124 ? -9.626 -30.440 -41.279 1.00 66.94 124 GLU A CA 1
ATOM 985 C C . GLU A 1 124 ? -10.687 -31.345 -40.624 1.00 66.94 124 GLU A C 1
ATOM 987 O O . GLU A 1 124 ? -10.895 -32.472 -41.068 1.00 66.94 124 GLU A O 1
ATOM 992 N N . VAL A 1 125 ? -11.349 -30.869 -39.562 1.00 65.88 125 VAL A N 1
ATOM 993 C CA . VAL A 1 125 ? -12.345 -31.630 -38.780 1.00 65.88 125 VAL A CA 1
ATOM 994 C C . VAL A 1 125 ? -13.800 -31.271 -39.162 1.00 65.88 125 VAL A C 1
ATOM 996 O O . VAL A 1 125 ? -14.735 -31.835 -38.594 1.00 65.88 125 VAL A O 1
ATOM 999 N N . SER A 1 126 ? -14.013 -30.369 -40.133 1.00 51.62 126 SER A N 1
ATOM 1000 C CA . SER A 1 126 ? -15.336 -30.030 -40.711 1.00 51.62 126 SER A CA 1
ATOM 1001 C C . SER A 1 126 ? -15.546 -30.682 -42.073 1.00 51.62 126 SER A C 1
ATOM 1003 O O . SER A 1 126 ? -16.691 -31.112 -42.336 1.00 51.62 126 SER A O 1
#

Foldseek 3Di:
DDPPPPPPPPQVFDAQPPPRDGDNDPVVSVVC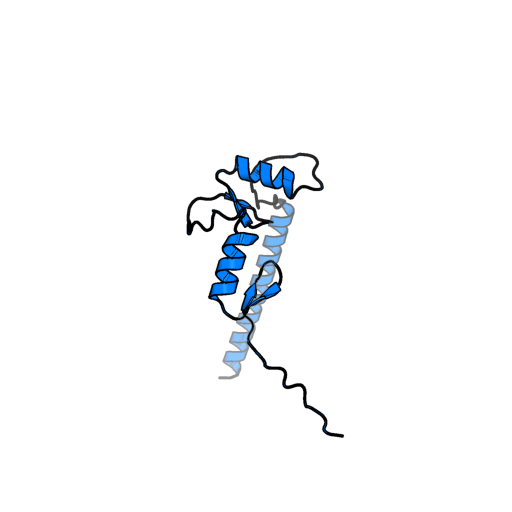CVPPVVPPCPPPPPCPDQFDAAPPPRDTDDDVVRNVVCCCPPPPPDDDDDDDDDDPCPVCPPVNVVVVVVVVVVVVVVVVVVVVVVVVVVVVVD

pLDDT: mean 73.75, std 17.43, range [37.53, 97.31]

Secondary structure (DSSP, 8-state):
------------PEEPTTT--EESSHHHHHHHHHHHT-TT-TT-----SS-EE-TTT--EESSHHHHHHHHHHHS-SS------S--------HHHHHHHHHHHHHHHHHHHHHHHHHHHHHHH--